Protein AF-A0A2T0RER6-F1 (afdb_monomer_lite)

Secondary structure (DSSP, 8-state):
----------------------PPPPPHHHHHHHHHHHHHHHHHHHHHS-TTTHHHHHHHHHHHHHHHHHHH-HHHHHHHHHHHHHHTTS-GGGS-HHHHHHHHHHHHHHHT-----

Structure (mmCIF, N/CA/C/O backbone):
data_AF-A0A2T0RER6-F1
#
_entry.id   AF-A0A2T0RER6-F1
#
loop_
_atom_site.group_PDB
_atom_site.id
_atom_site.type_symbol
_atom_site.label_atom_id
_atom_site.label_alt_id
_atom_site.label_comp_id
_atom_site.label_asym_id
_atom_site.label_entity_id
_atom_site.label_seq_id
_atom_site.pdbx_PDB_ins_code
_atom_site.Cartn_x
_atom_site.Cartn_y
_atom_site.Cartn_z
_atom_site.occupancy
_atom_site.B_iso_or_equiv
_atom_site.auth_seq_id
_atom_site.auth_comp_id
_atom_site.auth_asym_id
_atom_site.auth_atom_id
_atom_site.pdbx_PDB_model_num
ATOM 1 N N . MET A 1 1 ? -25.135 -49.812 68.909 1.00 37.19 1 MET A N 1
ATOM 2 C CA . MET A 1 1 ? -24.025 -50.072 67.968 1.00 37.19 1 MET A CA 1
ATOM 3 C C . MET A 1 1 ? -24.539 -49.898 66.544 1.00 37.19 1 MET A C 1
ATOM 5 O O . MET A 1 1 ? -25.448 -50.624 66.181 1.00 37.19 1 MET A O 1
ATOM 9 N N . ASN A 1 2 ? -23.947 -48.935 65.820 1.00 36.19 2 ASN A N 1
ATOM 10 C CA . ASN A 1 2 ? -23.795 -48.795 64.353 1.00 36.19 2 ASN A CA 1
ATOM 11 C C . ASN A 1 2 ? -25.088 -48.775 63.510 1.00 36.19 2 ASN A C 1
ATOM 13 O O . ASN A 1 2 ? -25.733 -49.798 63.351 1.00 36.19 2 ASN A O 1
ATOM 17 N N . LEU A 1 3 ? -25.583 -47.650 62.975 1.00 45.06 3 LEU A N 1
ATOM 18 C CA . LEU A 1 3 ? -24.972 -46.628 62.102 1.00 45.06 3 LEU A CA 1
ATOM 19 C C . LEU A 1 3 ? -24.337 -47.224 60.834 1.00 45.06 3 LEU A C 1
ATOM 21 O O . LEU A 1 3 ? -23.184 -47.642 60.870 1.00 45.06 3 LEU A O 1
ATOM 25 N N . LYS A 1 4 ? -25.087 -47.227 59.722 1.00 46.34 4 LYS A N 1
ATOM 26 C CA . LYS A 1 4 ? -24.545 -47.173 58.353 1.00 46.34 4 LYS A CA 1
ATOM 27 C C . LYS A 1 4 ? -25.594 -46.645 57.368 1.00 46.34 4 LYS A C 1
ATOM 29 O O . LYS A 1 4 ? -26.398 -47.362 56.789 1.00 46.34 4 LYS A O 1
ATOM 34 N N . THR A 1 5 ? -25.558 -45.327 57.286 1.00 53.53 5 THR A N 1
ATOM 35 C CA . THR A 1 5 ? -25.819 -44.438 56.157 1.00 53.53 5 THR A CA 1
ATOM 36 C C . THR A 1 5 ? -25.666 -45.088 54.778 1.00 53.53 5 THR A C 1
ATOM 38 O O . THR A 1 5 ? -24.630 -45.683 54.487 1.00 53.53 5 THR A O 1
ATOM 41 N N . LEU A 1 6 ? -26.633 -44.846 53.893 1.00 47.53 6 LEU A N 1
ATOM 42 C CA . LEU A 1 6 ? -26.396 -44.727 52.453 1.00 47.53 6 LEU A CA 1
ATOM 43 C C . LEU A 1 6 ? -27.444 -43.771 51.871 1.00 47.53 6 LEU A C 1
ATOM 45 O O . LEU A 1 6 ? -28.526 -44.158 51.445 1.00 47.53 6 LEU A O 1
ATOM 49 N N . ALA A 1 7 ? -27.117 -42.480 51.942 1.00 47.09 7 ALA A N 1
ATOM 50 C CA . ALA A 1 7 ? -27.790 -41.437 51.190 1.00 47.09 7 ALA A CA 1
ATOM 51 C C . ALA A 1 7 ? -27.301 -41.529 49.740 1.00 47.09 7 ALA A C 1
ATOM 53 O O . ALA A 1 7 ? -26.123 -41.306 49.461 1.00 47.09 7 ALA A O 1
ATOM 54 N N . MET A 1 8 ? -28.195 -41.894 48.826 1.00 44.06 8 MET A N 1
ATOM 55 C CA . MET A 1 8 ? -27.936 -41.858 47.392 1.00 44.06 8 MET A CA 1
ATOM 56 C C . MET A 1 8 ? -28.118 -40.409 46.932 1.00 44.06 8 MET A C 1
ATOM 58 O O . MET A 1 8 ? -29.227 -39.961 46.650 1.00 44.06 8 MET A O 1
ATOM 62 N N . ALA A 1 9 ? -27.027 -39.645 46.966 1.00 47.72 9 ALA A N 1
ATOM 63 C CA . ALA A 1 9 ? -26.986 -38.288 46.446 1.00 47.72 9 ALA A CA 1
ATOM 64 C C . ALA A 1 9 ? -27.146 -38.342 44.922 1.00 47.72 9 ALA A C 1
ATOM 66 O O . ALA A 1 9 ? -26.250 -38.781 44.202 1.00 47.72 9 ALA A O 1
ATOM 67 N N . VAL A 1 10 ? -28.312 -37.908 44.442 1.00 59.19 10 VAL A N 1
ATOM 68 C CA . VAL A 1 10 ? -28.537 -37.539 43.045 1.00 59.19 10 VAL A CA 1
ATOM 69 C C . VAL A 1 10 ? -27.576 -36.393 42.743 1.00 59.19 10 VAL A C 1
ATOM 71 O O . VAL A 1 10 ? -27.775 -35.262 43.183 1.00 59.19 10 VAL A O 1
ATOM 74 N N . GLY A 1 11 ? -26.477 -36.717 42.067 1.00 44.66 11 GLY A N 1
ATOM 75 C CA . GLY A 1 11 ? -25.513 -35.738 41.598 1.00 44.66 11 GLY A CA 1
ATOM 76 C C . GLY A 1 11 ? -26.167 -34.851 40.548 1.00 44.66 11 GLY A C 1
ATOM 77 O O . GLY A 1 11 ? -26.345 -35.270 39.407 1.00 44.66 11 GLY A O 1
ATOM 78 N N . CYS A 1 12 ? -26.510 -33.621 40.931 1.00 47.31 12 CYS A N 1
ATOM 79 C CA . CYS A 1 12 ? -26.648 -32.525 39.983 1.00 47.31 12 CYS A CA 1
ATOM 80 C C . CYS A 1 12 ? -25.307 -32.380 39.261 1.00 47.31 12 CYS A C 1
ATOM 82 O O . CYS A 1 12 ? -24.338 -31.871 39.826 1.00 47.31 12 CYS A O 1
ATOM 84 N N . VAL A 1 13 ? -25.248 -32.851 38.019 1.00 56.16 13 VAL A N 1
ATOM 85 C CA . VAL A 1 13 ? -24.182 -32.498 37.087 1.00 56.16 13 VAL A CA 1
ATOM 86 C C . VAL A 1 13 ? -24.303 -30.996 36.858 1.00 56.16 13 VAL A C 1
ATOM 88 O O . VAL A 1 13 ? -25.193 -30.528 36.152 1.00 56.16 13 VAL A O 1
ATOM 91 N N . ALA A 1 14 ? -23.441 -30.229 37.521 1.00 54.19 14 ALA A N 1
ATOM 92 C CA . ALA A 1 14 ? -23.252 -28.828 37.212 1.00 54.19 14 ALA A CA 1
ATOM 93 C C . ALA A 1 14 ? -22.712 -28.740 35.779 1.00 54.19 14 ALA A C 1
ATOM 95 O O . ALA A 1 14 ? -21.552 -29.058 35.522 1.00 54.19 14 ALA A O 1
ATOM 96 N N . LEU A 1 15 ? -23.562 -28.315 34.843 1.00 51.50 15 LEU A N 1
ATOM 97 C CA . LEU A 1 15 ? -23.165 -27.789 33.537 1.00 51.50 15 LEU A CA 1
ATOM 98 C C . LEU A 1 15 ? -22.448 -26.445 33.756 1.00 51.50 15 LEU A C 1
ATOM 100 O O . LEU A 1 15 ? -22.967 -25.378 33.451 1.00 51.50 15 LEU A O 1
ATOM 104 N N . ALA A 1 16 ? -21.266 -26.496 34.365 1.00 56.34 16 ALA A N 1
ATOM 105 C CA . ALA A 1 16 ? -20.328 -25.388 34.429 1.00 56.34 16 ALA A CA 1
ATOM 106 C C . ALA A 1 16 ? -19.293 -25.615 33.328 1.00 56.34 16 ALA A C 1
ATOM 108 O O . ALA A 1 16 ? -18.262 -26.245 33.539 1.00 56.34 16 ALA A O 1
ATOM 109 N N . GLY A 1 17 ? -19.597 -25.160 32.121 1.00 53.62 17 GLY A N 1
ATOM 110 C CA . GLY A 1 17 ? -18.655 -25.253 31.019 1.00 53.62 17 GLY A CA 1
ATOM 111 C C . GLY A 1 17 ? -19.294 -24.834 29.715 1.00 53.62 17 GLY A C 1
ATOM 112 O O . GLY A 1 17 ? -20.345 -25.352 29.364 1.00 53.62 17 GLY A O 1
ATOM 113 N N . LEU A 1 18 ? -18.603 -23.940 29.006 1.00 54.28 18 LEU A N 1
ATOM 114 C CA . LEU A 1 18 ? -18.966 -23.303 27.736 1.00 54.28 18 LEU A CA 1
ATOM 115 C C . LEU A 1 18 ? -19.761 -21.999 27.891 1.00 54.28 18 LEU A C 1
ATOM 117 O O . LEU A 1 18 ? -20.804 -21.798 27.277 1.00 54.28 18 LEU A O 1
ATOM 121 N N . ALA A 1 19 ? -19.193 -21.052 28.645 1.00 58.66 19 ALA A N 1
ATOM 122 C CA . ALA A 1 19 ? -19.293 -19.672 28.184 1.00 58.66 19 ALA A CA 1
ATOM 123 C C . ALA A 1 19 ? -18.586 -19.607 26.814 1.00 58.66 19 ALA A C 1
ATOM 125 O O . ALA A 1 19 ? -17.465 -20.120 26.710 1.00 58.66 19 ALA A O 1
ATOM 126 N N . PRO A 1 20 ? -19.204 -19.049 25.759 1.00 56.91 20 PRO A N 1
ATOM 127 C CA . PRO A 1 20 ? -18.487 -18.803 24.520 1.00 56.91 20 PRO A CA 1
ATOM 128 C C . PRO A 1 20 ? -17.319 -17.875 24.852 1.00 56.91 20 PRO A C 1
ATOM 130 O O . PRO A 1 20 ? -17.514 -16.834 25.481 1.00 56.91 20 PRO A O 1
ATOM 133 N N . ALA A 1 21 ? -16.105 -18.275 24.478 1.00 60.12 21 ALA A N 1
ATOM 134 C CA . ALA A 1 21 ? -14.972 -17.369 24.481 1.00 60.12 21 ALA A CA 1
ATOM 135 C C . ALA A 1 21 ? -15.344 -16.205 23.556 1.00 60.12 21 ALA A C 1
ATOM 137 O O . ALA A 1 21 ? -15.406 -16.369 22.338 1.00 60.12 21 ALA A O 1
ATOM 138 N N . LEU A 1 22 ? -15.691 -15.059 24.143 1.00 56.56 22 LEU A N 1
ATOM 139 C CA . LEU A 1 22 ? -15.794 -13.808 23.411 1.00 56.56 22 LEU A CA 1
ATOM 140 C C . LEU A 1 22 ? -14.415 -13.586 22.796 1.00 56.56 22 LEU A C 1
ATOM 142 O O . LEU A 1 22 ? -13.440 -13.452 23.531 1.00 56.56 22 LEU A O 1
ATOM 146 N N . ALA A 1 23 ? -14.329 -13.634 21.466 1.00 60.28 23 ALA A N 1
ATOM 147 C CA . ALA A 1 23 ? -13.122 -13.240 20.763 1.00 60.28 23 ALA A CA 1
ATOM 148 C C . ALA A 1 23 ? -12.748 -11.836 21.257 1.00 60.28 23 ALA A C 1
ATOM 150 O O . ALA A 1 23 ? -13.557 -10.912 21.141 1.00 60.28 23 ALA A O 1
ATOM 151 N N . GLU A 1 24 ? -11.575 -11.698 21.879 1.00 57.75 24 GLU A N 1
ATOM 152 C CA . GLU A 1 24 ? -11.053 -10.387 22.252 1.00 57.75 24 GLU A CA 1
ATOM 153 C C . GLU A 1 24 ? -11.014 -9.527 20.993 1.00 57.75 24 GLU A C 1
ATOM 155 O O . GLU A 1 24 ? -10.495 -9.946 19.953 1.00 57.75 24 GLU A O 1
ATOM 160 N N . ALA A 1 25 ? -11.616 -8.339 21.076 1.00 60.81 25 ALA A N 1
ATOM 161 C CA . ALA A 1 25 ? -11.501 -7.363 20.010 1.00 60.81 25 ALA A CA 1
ATOM 162 C C . ALA A 1 25 ? -10.004 -7.155 19.719 1.00 60.81 25 ALA A C 1
ATOM 164 O O . ALA A 1 25 ? -9.223 -7.038 20.669 1.00 60.81 25 ALA A O 1
ATOM 165 N N . PRO A 1 26 ? -9.584 -7.152 18.440 1.00 63.75 26 PRO A N 1
ATOM 166 C CA . PRO A 1 26 ? -8.182 -6.991 18.099 1.00 63.75 26 PRO A CA 1
ATOM 167 C C . PRO A 1 26 ? -7.634 -5.723 18.749 1.00 63.75 26 PRO A C 1
ATOM 169 O O . PRO A 1 26 ? -8.237 -4.654 18.651 1.00 63.75 26 PRO A O 1
ATOM 172 N N . ASP A 1 27 ? -6.479 -5.862 19.396 1.00 86.19 27 ASP A N 1
ATOM 173 C CA . ASP A 1 27 ? -5.734 -4.747 19.964 1.00 86.19 27 ASP A CA 1
ATOM 174 C C . ASP A 1 27 ? -5.548 -3.643 18.904 1.00 86.19 27 ASP A C 1
ATOM 176 O O . ASP A 1 27 ? -5.120 -3.911 17.773 1.00 86.19 27 ASP A O 1
ATOM 180 N N . ARG A 1 28 ? -5.913 -2.404 19.259 1.00 87.62 28 ARG A N 1
ATOM 181 C CA . ARG A 1 28 ? -5.873 -1.241 18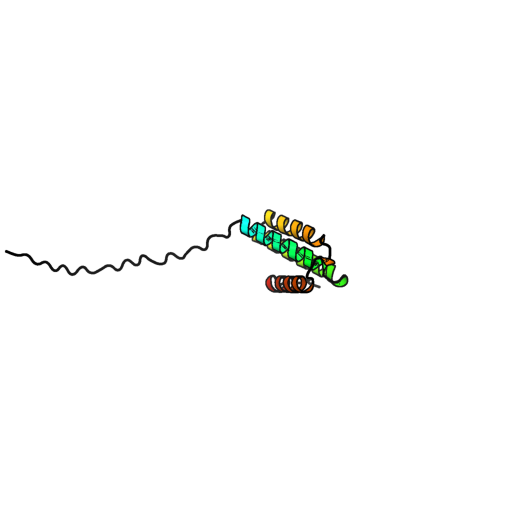.358 1.00 87.62 28 ARG A CA 1
ATOM 182 C C . ARG A 1 28 ? -4.466 -1.032 17.804 1.00 87.62 28 ARG A C 1
ATOM 184 O O . ARG A 1 28 ? -4.334 -0.715 16.625 1.00 87.62 28 ARG A O 1
ATOM 191 N N . GLU A 1 29 ? -3.434 -1.258 18.614 1.00 92.12 29 GLU A N 1
ATOM 192 C CA . GLU A 1 29 ? -2.038 -1.138 18.181 1.00 92.12 29 GLU A CA 1
ATOM 193 C C . GLU A 1 29 ? -1.693 -2.181 17.109 1.00 92.12 29 GLU A C 1
ATOM 195 O O . GLU A 1 29 ? -1.116 -1.857 16.069 1.00 92.12 29 GLU A O 1
ATOM 200 N N . GLN A 1 30 ? -2.123 -3.432 17.299 1.00 93.69 30 GLN A N 1
ATOM 201 C CA . GLN A 1 30 ? -1.941 -4.468 16.282 1.00 93.69 30 GLN A CA 1
ATOM 202 C C . GLN A 1 30 ? -2.691 -4.153 14.987 1.00 93.69 30 GLN A C 1
ATOM 204 O O . GLN A 1 30 ? -2.178 -4.435 13.904 1.00 93.69 30 GLN A O 1
ATOM 209 N N . MET A 1 31 ? -3.903 -3.598 15.074 1.00 93.94 31 MET A N 1
ATOM 210 C CA . MET A 1 31 ? -4.655 -3.181 13.890 1.00 93.94 31 MET A CA 1
ATOM 211 C C . MET A 1 31 ? -3.939 -2.055 13.145 1.00 93.94 31 MET A C 1
ATOM 213 O O . MET A 1 31 ? -3.754 -2.159 11.934 1.00 93.94 31 MET A O 1
ATOM 217 N N . GLU A 1 32 ? -3.478 -1.029 13.859 1.00 96.94 32 GLU A N 1
ATOM 218 C CA . GLU A 1 32 ? -2.707 0.064 13.270 1.00 96.94 32 GLU A CA 1
ATOM 219 C C . GLU A 1 32 ? -1.445 -0.454 12.575 1.00 96.94 32 GLU A C 1
ATOM 221 O O . GLU A 1 32 ? -1.178 -0.087 11.430 1.00 96.94 32 GLU A O 1
ATOM 226 N N . ASN A 1 33 ? -0.695 -1.352 13.222 1.00 97.62 33 ASN A N 1
ATOM 227 C CA . ASN A 1 33 ? 0.496 -1.938 12.618 1.00 97.62 33 ASN A CA 1
ATOM 228 C C . ASN A 1 33 ? 0.149 -2.734 11.351 1.00 97.62 33 ASN A C 1
ATOM 230 O O . ASN A 1 33 ? 0.801 -2.564 10.325 1.00 97.62 33 ASN A O 1
ATOM 234 N N . ARG A 1 34 ? -0.914 -3.549 11.372 1.00 96.06 34 ARG A N 1
ATOM 235 C CA . ARG A 1 34 ? -1.370 -4.278 10.175 1.00 96.06 34 ARG A CA 1
ATOM 236 C C . ARG A 1 34 ? -1.731 -3.331 9.030 1.00 96.06 34 ARG A C 1
ATO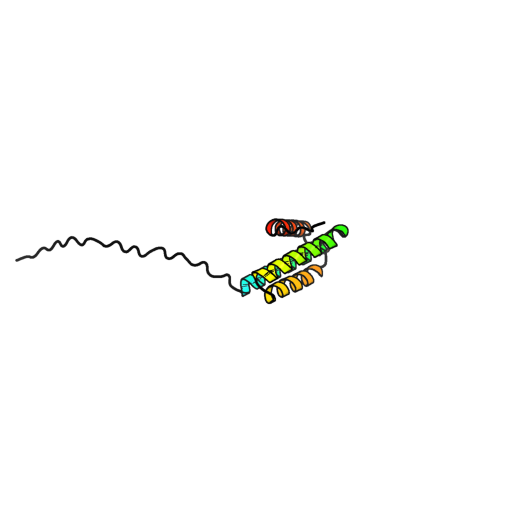M 238 O O . ARG A 1 34 ? -1.295 -3.559 7.903 1.00 96.06 34 ARG A O 1
ATOM 245 N N . ILE A 1 35 ? -2.462 -2.254 9.311 1.00 97.62 35 ILE A N 1
ATOM 246 C CA . ILE A 1 35 ? -2.840 -1.249 8.307 1.00 97.62 35 ILE A CA 1
ATOM 247 C C . ILE A 1 35 ? -1.608 -0.532 7.753 1.00 97.62 35 ILE A C 1
ATOM 249 O O . ILE A 1 35 ? -1.486 -0.363 6.541 1.00 97.62 35 ILE A O 1
ATOM 253 N N . ARG A 1 36 ? -0.658 -0.175 8.620 1.00 98.50 36 ARG A N 1
ATOM 254 C CA . ARG A 1 36 ? 0.615 0.432 8.227 1.00 98.50 36 ARG A CA 1
ATOM 255 C C . ARG A 1 36 ? 1.402 -0.473 7.283 1.00 98.50 36 ARG A C 1
ATOM 257 O O . ARG A 1 36 ? 1.782 -0.030 6.204 1.00 98.50 36 ARG A O 1
ATOM 264 N N . GLN A 1 37 ? 1.618 -1.736 7.655 1.00 98.12 37 GLN A N 1
ATOM 265 C CA . GLN A 1 37 ? 2.357 -2.682 6.810 1.00 98.12 37 GLN A CA 1
ATOM 266 C C . GLN A 1 37 ? 1.646 -2.923 5.474 1.00 98.12 37 GLN A C 1
ATOM 268 O O . GLN A 1 37 ? 2.294 -2.954 4.431 1.00 98.12 37 GLN A O 1
ATOM 273 N N . THR A 1 38 ? 0.314 -3.018 5.496 1.00 97.50 38 THR A N 1
ATOM 274 C CA . THR A 1 38 ? -0.502 -3.166 4.282 1.00 97.50 38 THR A CA 1
ATOM 275 C C . THR A 1 38 ? -0.339 -1.958 3.361 1.00 97.50 38 THR A C 1
ATOM 277 O O . THR A 1 38 ? -0.064 -2.124 2.176 1.00 97.50 38 THR A O 1
ATOM 280 N N . GLY A 1 39 ? -0.421 -0.738 3.902 1.00 98.38 39 GLY A N 1
ATOM 281 C CA . GLY A 1 39 ?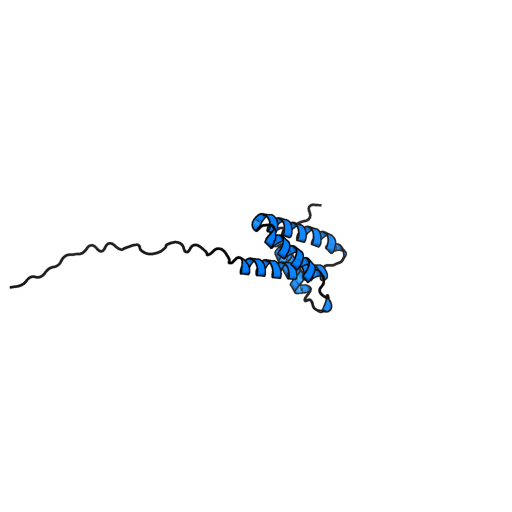 -0.209 0.483 3.129 1.00 98.38 39 GLY A CA 1
ATOM 282 C C . GLY A 1 39 ? 1.195 0.558 2.524 1.00 98.38 39 GLY A C 1
ATOM 283 O O . GLY A 1 39 ? 1.324 0.854 1.342 1.00 98.38 39 GLY A O 1
ATOM 284 N N . ILE A 1 40 ? 2.245 0.221 3.286 1.00 98.62 40 ILE A N 1
ATOM 285 C CA . ILE A 1 40 ? 3.624 0.172 2.760 1.00 98.62 40 ILE A CA 1
ATOM 286 C C . ILE A 1 40 ? 3.727 -0.824 1.599 1.00 98.62 40 ILE A C 1
ATOM 288 O O . ILE A 1 40 ? 4.284 -0.482 0.558 1.00 98.62 40 ILE A O 1
ATOM 292 N N . ALA A 1 41 ? 3.177 -2.031 1.753 1.00 98.06 41 ALA A N 1
ATOM 293 C CA . ALA A 1 41 ? 3.209 -3.055 0.712 1.00 98.06 41 ALA A CA 1
ATOM 294 C C . ALA A 1 41 ? 2.493 -2.603 -0.571 1.00 98.06 41 ALA A C 1
ATOM 296 O O . ALA A 1 41 ? 3.044 -2.753 -1.659 1.00 98.06 41 ALA A O 1
ATOM 297 N N . ILE A 1 42 ? 1.320 -1.976 -0.450 1.00 98.56 42 ILE A N 1
ATOM 298 C CA . ILE A 1 42 ? 0.579 -1.417 -1.593 1.00 98.56 42 ILE A CA 1
ATOM 299 C C . ILE A 1 42 ? 1.370 -0.284 -2.256 1.00 98.56 42 ILE A C 1
ATOM 301 O O . ILE A 1 42 ? 1.479 -0.241 -3.479 1.00 98.56 42 ILE A O 1
ATOM 305 N N . GLY A 1 43 ? 1.971 0.610 -1.467 1.00 98.50 43 GLY A N 1
ATOM 306 C CA . GLY A 1 43 ? 2.844 1.661 -1.987 1.00 98.50 43 GLY A CA 1
ATOM 307 C C . GLY A 1 43 ? 4.034 1.096 -2.767 1.00 98.50 43 GLY A C 1
ATOM 308 O O . GLY A 1 43 ? 4.334 1.575 -3.856 1.00 98.50 43 GLY A O 1
ATOM 309 N N . ASN A 1 44 ? 4.672 0.042 -2.254 1.00 98.56 44 ASN A N 1
ATOM 310 C CA . ASN A 1 44 ? 5.758 -0.646 -2.950 1.00 98.56 44 ASN A CA 1
ATOM 311 C C . ASN A 1 44 ? 5.263 -1.306 -4.252 1.00 98.56 44 ASN A C 1
ATOM 313 O O . ASN A 1 44 ? 5.912 -1.184 -5.288 1.00 98.56 44 ASN A O 1
ATOM 317 N N . ALA A 1 45 ? 4.097 -1.961 -4.229 1.00 98.44 45 ALA A N 1
ATOM 318 C CA . ALA A 1 45 ? 3.493 -2.565 -5.417 1.00 98.44 45 ALA A CA 1
ATOM 319 C C . ALA A 1 45 ? 3.172 -1.519 -6.501 1.00 98.44 45 ALA A C 1
ATOM 321 O O . ALA A 1 45 ? 3.394 -1.776 -7.683 1.00 98.44 45 ALA A O 1
ATOM 322 N N . PHE A 1 46 ? 2.751 -0.309 -6.117 1.00 98.38 46 PHE A N 1
ATOM 323 C CA . PHE A 1 46 ? 2.542 0.801 -7.053 1.00 98.38 46 PHE A CA 1
ATOM 324 C C . PHE A 1 46 ? 3.828 1.217 -7.790 1.00 98.38 46 PHE A C 1
ATOM 326 O O . PHE A 1 46 ? 3.781 1.599 -8.964 1.00 98.38 46 PHE A O 1
ATOM 333 N N . VAL A 1 47 ? 4.992 1.149 -7.130 1.00 97.75 47 VAL A N 1
ATOM 334 C CA . VAL A 1 47 ? 6.287 1.417 -7.786 1.00 97.75 47 VAL A CA 1
ATOM 335 C C . VAL A 1 47 ? 6.532 0.410 -8.910 1.00 97.75 47 VAL A C 1
ATOM 337 O O . VAL A 1 47 ? 6.979 0.811 -9.984 1.00 97.75 47 VAL A O 1
ATOM 340 N N . CYS A 1 48 ? 6.189 -0.856 -8.662 1.00 97.69 48 CYS A N 1
ATOM 341 C CA . CYS A 1 48 ? 6.360 -1.985 -9.574 1.00 97.69 48 CYS A CA 1
ATOM 342 C C . CYS A 1 48 ? 5.329 -2.058 -10.710 1.00 97.69 48 CYS A C 1
ATOM 344 O O . CYS A 1 48 ? 5.546 -2.807 -11.657 1.00 97.69 48 CYS A O 1
ATOM 346 N N . ALA A 1 49 ? 4.213 -1.331 -10.620 1.00 97.25 49 ALA A N 1
ATOM 347 C CA . ALA A 1 49 ? 3.180 -1.343 -11.651 1.00 97.25 49 ALA A CA 1
ATOM 348 C C . ALA A 1 49 ? 3.658 -0.684 -12.957 1.00 97.25 49 ALA A C 1
ATOM 350 O O . ALA A 1 49 ? 4.366 0.334 -12.936 1.00 97.25 49 ALA A O 1
ATOM 351 N N . GLU A 1 50 ? 3.203 -1.228 -14.087 1.00 96.38 50 GLU A N 1
ATOM 352 C CA . GLU A 1 50 ? 3.437 -0.655 -15.411 1.00 96.38 50 GLU A CA 1
ATOM 353 C C . GLU A 1 50 ? 2.815 0.738 -15.524 1.00 96.38 50 GLU A C 1
ATOM 355 O O . GLU A 1 50 ? 1.808 1.051 -14.888 1.00 96.38 50 GLU A O 1
ATOM 360 N N . ALA A 1 51 ? 3.420 1.604 -16.340 1.00 95.62 51 ALA A N 1
ATOM 361 C CA . ALA A 1 51 ? 3.017 3.008 -16.423 1.00 95.62 51 ALA A CA 1
ATOM 362 C C . ALA A 1 51 ? 1.541 3.196 -16.820 1.00 95.62 51 ALA A C 1
ATOM 364 O O . ALA A 1 51 ? 0.900 4.122 -16.327 1.00 95.62 51 ALA A O 1
ATOM 365 N N . GLU A 1 52 ? 1.018 2.319 -17.677 1.00 95.81 52 GLU A N 1
ATOM 366 C CA . GLU A 1 52 ? -0.375 2.326 -18.141 1.00 95.81 52 GLU A CA 1
ATOM 367 C C . GLU A 1 52 ? -1.386 1.892 -17.070 1.00 95.81 52 GLU A C 1
ATOM 369 O O . GLU A 1 52 ? -2.523 2.357 -17.087 1.00 95.81 52 GLU A O 1
ATOM 374 N N . ASP A 1 53 ? -0.958 1.104 -16.081 1.00 95.44 53 ASP A N 1
ATOM 375 C CA . ASP A 1 53 ? -1.825 0.598 -15.010 1.00 95.44 53 ASP A CA 1
ATOM 376 C C . ASP A 1 53 ? -1.858 1.514 -13.778 1.00 95.44 53 ASP A C 1
ATOM 378 O O . ASP A 1 53 ? -2.661 1.318 -12.863 1.00 95.44 53 ASP A O 1
ATOM 382 N N . LYS A 1 54 ? -0.994 2.537 -13.719 1.00 95.50 54 LYS A N 1
ATOM 383 C CA . LYS A 1 54 ? -0.837 3.380 -12.520 1.00 95.50 54 LYS A CA 1
ATOM 384 C C . LYS A 1 54 ? -2.081 4.180 -12.159 1.00 95.50 54 LYS A C 1
ATOM 386 O O . LYS A 1 54 ? -2.284 4.449 -10.976 1.00 95.50 54 LYS A O 1
ATOM 391 N N . ASP A 1 55 ? -2.895 4.570 -13.131 1.00 96.19 55 ASP A N 1
ATOM 392 C CA . ASP A 1 55 ? -4.131 5.305 -12.849 1.00 96.19 55 ASP A CA 1
ATOM 393 C C . ASP A 1 55 ? -5.193 4.376 -12.251 1.00 96.19 55 ASP A C 1
ATOM 395 O O . ASP A 1 55 ? -5.709 4.668 -11.173 1.00 96.19 55 ASP A O 1
ATOM 399 N N . VAL A 1 56 ? -5.392 3.195 -12.846 1.00 96.38 56 VAL A N 1
ATOM 400 C CA . VAL A 1 56 ? -6.269 2.144 -12.299 1.00 96.38 56 VAL A CA 1
ATOM 401 C C . VAL A 1 56 ? -5.830 1.745 -10.889 1.00 96.38 56 VAL A C 1
ATOM 403 O O . VAL A 1 56 ? -6.651 1.681 -9.976 1.00 96.38 56 VAL A O 1
ATOM 406 N N . PHE A 1 57 ?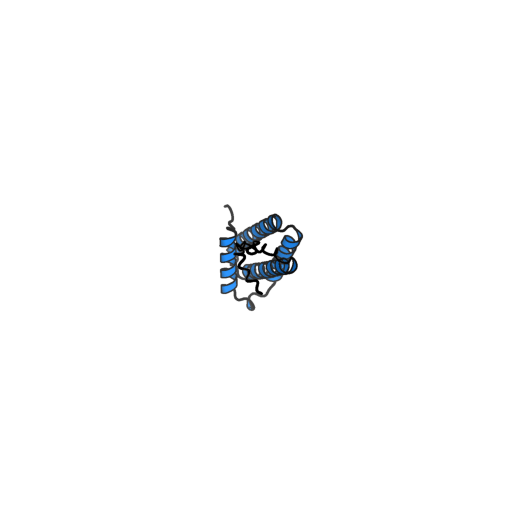 -4.524 1.560 -10.671 1.00 97.50 57 PHE A N 1
ATOM 407 C CA . PHE A 1 57 ? -3.977 1.239 -9.353 1.00 97.50 57 PHE A CA 1
ATOM 408 C C . PHE A 1 57 ? -4.341 2.311 -8.317 1.00 97.50 57 PHE A C 1
ATOM 410 O O . PHE A 1 57 ? -4.769 1.986 -7.210 1.00 97.50 57 PHE A O 1
ATOM 417 N N . ARG A 1 58 ? -4.164 3.600 -8.647 1.00 97.06 58 ARG A N 1
ATOM 418 C CA . ARG A 1 58 ? -4.477 4.708 -7.726 1.00 97.06 58 ARG A CA 1
ATOM 419 C C . ARG A 1 58 ? -5.953 4.736 -7.363 1.00 97.06 58 ARG A C 1
ATOM 421 O O . ARG A 1 58 ? -6.278 4.967 -6.198 1.00 97.06 58 ARG A O 1
ATOM 428 N N . GLU A 1 59 ? -6.827 4.514 -8.336 1.00 97.69 59 GLU A N 1
ATOM 429 C CA . GLU A 1 59 ? -8.270 4.479 -8.110 1.00 97.69 59 GLU A CA 1
ATOM 430 C C . GLU A 1 59 ? -8.650 3.328 -7.175 1.00 97.69 59 GLU A C 1
ATOM 432 O O . GLU A 1 59 ? -9.314 3.550 -6.165 1.00 97.69 59 GLU A O 1
ATOM 437 N N . GLU A 1 60 ? -8.142 2.124 -7.422 1.00 97.88 60 GLU A N 1
ATOM 438 C CA . GLU A 1 60 ? -8.381 0.955 -6.568 1.00 97.88 60 GLU A CA 1
ATOM 439 C C . GLU A 1 60 ? -7.796 1.132 -5.155 1.00 97.88 60 GLU A C 1
ATOM 441 O O . GLU A 1 60 ? -8.453 0.832 -4.157 1.00 97.88 60 GLU A O 1
ATOM 446 N N . ALA A 1 61 ? -6.588 1.687 -5.032 1.00 98.06 61 ALA A N 1
ATOM 447 C CA . ALA A 1 61 ? -5.985 1.994 -3.735 1.00 98.06 61 ALA A CA 1
ATOM 448 C C . ALA A 1 61 ? -6.773 3.068 -2.961 1.00 98.06 61 ALA A C 1
ATOM 450 O O . ALA A 1 61 ? -6.785 3.045 -1.726 1.00 98.06 61 ALA A O 1
ATOM 451 N N . THR A 1 62 ? -7.442 3.984 -3.671 1.00 98.25 62 THR A N 1
ATOM 452 C CA . THR A 1 62 ? -8.351 4.982 -3.086 1.00 98.25 62 THR A CA 1
ATOM 453 C C . THR A 1 62 ? -9.662 4.339 -2.638 1.00 98.25 62 THR A C 1
ATOM 455 O O . THR A 1 62 ? -10.118 4.612 -1.532 1.00 98.25 62 THR A O 1
ATOM 458 N N . GLN A 1 63 ? -10.220 3.405 -3.412 1.00 98.06 63 GLN A N 1
ATOM 459 C CA . GLN A 1 63 ? -11.386 2.626 -2.977 1.00 98.06 63 GLN A CA 1
ATOM 460 C C . GLN A 1 63 ? -11.095 1.864 -1.678 1.00 98.06 63 GLN A C 1
ATOM 462 O O . GLN A 1 63 ? -11.916 1.860 -0.763 1.00 98.06 63 GLN A O 1
ATOM 467 N N . LEU A 1 64 ? -9.904 1.269 -1.545 1.00 98.12 64 LEU A N 1
ATOM 468 C CA . LEU A 1 64 ? -9.508 0.615 -0.298 1.00 98.12 64 LEU A CA 1
ATOM 469 C C . LEU A 1 64 ? -9.372 1.607 0.869 1.00 98.12 64 LEU A C 1
ATOM 471 O O . LEU A 1 64 ? -9.773 1.282 1.986 1.00 98.12 64 LEU A O 1
ATOM 475 N N . PHE A 1 65 ? -8.863 2.822 0.631 1.00 98.50 65 PHE A N 1
ATOM 476 C CA . PHE A 1 65 ? -8.886 3.886 1.641 1.00 98.50 65 PHE A CA 1
ATOM 477 C C . PHE A 1 65 ? -10.316 4.182 2.106 1.00 98.50 65 PHE A C 1
ATOM 479 O O . PHE A 1 65 ? -10.551 4.263 3.311 1.00 98.50 65 PHE A O 1
ATOM 486 N N . ASP A 1 66 ? -11.268 4.298 1.178 1.00 98.25 66 ASP A N 1
ATOM 487 C CA . ASP A 1 66 ? -12.664 4.586 1.506 1.00 98.25 66 ASP A CA 1
ATOM 488 C C . ASP A 1 66 ? -13.307 3.457 2.322 1.00 98.25 66 ASP A C 1
ATOM 490 O O . ASP A 1 66 ? -14.056 3.734 3.261 1.00 98.25 66 ASP A O 1
ATOM 494 N N . LEU A 1 67 ? -12.982 2.195 2.023 1.00 97.69 67 LEU A N 1
ATOM 495 C CA . LEU A 1 67 ? -13.424 1.041 2.813 1.00 97.69 67 LEU A CA 1
ATOM 496 C C . LEU A 1 67 ? -12.843 1.075 4.234 1.00 97.69 67 LEU A C 1
ATOM 498 O O . LEU A 1 67 ? -13.579 0.938 5.209 1.00 97.69 67 LEU A O 1
ATOM 502 N N . ILE A 1 68 ? -11.540 1.343 4.377 1.00 97.31 68 ILE A N 1
ATOM 503 C CA . ILE A 1 68 ? -10.889 1.486 5.691 1.00 97.31 68 ILE A CA 1
ATOM 504 C C . ILE A 1 68 ? -11.519 2.644 6.478 1.00 97.31 68 ILE A C 1
ATOM 506 O O . ILE A 1 68 ? -11.799 2.512 7.670 1.00 97.31 68 ILE A O 1
ATOM 510 N N . LEU A 1 69 ? -11.775 3.775 5.819 1.00 98.00 69 LEU A N 1
ATOM 511 C CA . LEU A 1 69 ? -12.413 4.936 6.431 1.00 98.00 69 LEU A CA 1
ATOM 512 C C . LEU A 1 69 ? -13.807 4.598 6.974 1.00 98.00 69 LEU A C 1
ATOM 514 O O . LEU A 1 69 ? -14.144 5.031 8.077 1.00 98.00 69 LEU A O 1
ATOM 518 N N . GLN A 1 70 ? -14.594 3.826 6.224 1.00 97.44 70 GLN A N 1
ATOM 519 C CA . GLN A 1 70 ? -15.941 3.408 6.616 1.00 97.44 70 GLN A CA 1
ATOM 520 C C . GLN A 1 70 ? -15.931 2.392 7.765 1.00 97.44 70 GLN A C 1
ATOM 522 O O . GLN A 1 70 ? -16.738 2.517 8.687 1.00 97.44 70 GLN A O 1
ATOM 527 N N . ASP A 1 71 ? -15.009 1.429 7.739 1.00 95.38 71 ASP A N 1
ATOM 528 C CA . ASP A 1 71 ? -15.003 0.311 8.687 1.00 95.38 71 ASP A CA 1
ATOM 529 C C . ASP A 1 71 ? -14.334 0.655 10.022 1.00 95.38 71 ASP A C 1
ATOM 531 O O . ASP A 1 71 ? -14.805 0.249 11.087 1.00 95.38 71 ASP A O 1
ATOM 535 N N . VAL A 1 72 ? -13.211 1.379 9.978 1.00 94.88 72 VAL A N 1
ATOM 536 C CA . VAL A 1 72 ? -12.344 1.584 11.152 1.00 94.88 72 VAL A CA 1
ATOM 537 C C . VAL A 1 72 ? -12.038 3.053 11.455 1.00 94.88 72 VAL A C 1
ATOM 539 O O . VAL A 1 72 ? -11.377 3.358 12.452 1.00 94.88 72 VAL A O 1
ATOM 542 N N . GLY A 1 73 ? -12.564 3.975 10.647 1.00 96.44 73 GLY A N 1
ATOM 543 C CA . GLY A 1 73 ? -12.515 5.412 10.893 1.00 96.44 73 GLY A CA 1
ATOM 544 C C . GLY A 1 73 ? -11.266 6.123 10.363 1.00 96.44 73 GLY A C 1
ATOM 545 O O . GLY A 1 73 ? -10.312 5.530 9.855 1.00 96.44 73 GLY A O 1
ATOM 546 N N . SER A 1 74 ? -11.281 7.452 10.495 1.00 98.00 74 SER A N 1
ATOM 547 C CA . SER A 1 74 ? -10.333 8.355 9.829 1.00 98.00 74 SER A CA 1
ATOM 548 C C . SER A 1 74 ? -8.887 8.228 10.293 1.00 98.00 74 SER A C 1
ATOM 550 O O . SER A 1 74 ? -7.985 8.412 9.481 1.00 98.00 74 SER A O 1
ATOM 552 N N . ASP A 1 75 ? -8.647 7.912 11.568 1.00 97.88 75 ASP A N 1
ATOM 553 C CA . ASP A 1 75 ? -7.285 7.779 12.104 1.00 97.88 75 ASP A CA 1
ATOM 554 C C . ASP A 1 75 ? -6.512 6.689 11.353 1.00 97.88 75 ASP A C 1
ATOM 556 O O . ASP A 1 75 ? -5.392 6.897 10.887 1.00 97.88 75 ASP A O 1
ATOM 560 N N . LEU A 1 76 ? -7.137 5.521 11.206 1.00 97.94 76 LEU A N 1
ATOM 561 C CA . LEU A 1 76 ? -6.521 4.363 10.575 1.00 97.94 76 LEU A CA 1
ATOM 562 C C . LEU A 1 76 ? -6.499 4.491 9.049 1.00 97.94 76 LEU A C 1
ATOM 564 O O . LEU A 1 76 ? -5.513 4.102 8.425 1.00 97.94 76 LEU A O 1
ATOM 568 N N . ALA A 1 77 ? -7.510 5.126 8.452 1.00 98.50 77 ALA A N 1
ATOM 569 C CA . ALA A 1 77 ? -7.476 5.490 7.037 1.00 98.50 77 ALA A CA 1
ATOM 570 C C . ALA A 1 77 ? -6.312 6.449 6.721 1.00 98.50 77 ALA A C 1
ATOM 572 O O . ALA A 1 77 ? -5.616 6.288 5.717 1.00 98.50 77 ALA A O 1
ATOM 573 N N . PHE A 1 78 ? -6.025 7.409 7.606 1.00 98.50 78 PHE A N 1
ATOM 574 C CA . PHE A 1 78 ? -4.864 8.286 7.456 1.00 98.50 78 PHE A CA 1
ATOM 575 C C . PHE A 1 78 ? -3.540 7.519 7.584 1.00 98.50 78 PHE A C 1
ATOM 577 O O . PHE A 1 78 ? -2.630 7.736 6.781 1.00 98.50 78 PHE A O 1
ATOM 584 N N . VAL A 1 79 ? -3.431 6.587 8.542 1.00 98.62 79 VAL A N 1
ATOM 585 C CA . VAL A 1 79 ? -2.255 5.704 8.665 1.00 98.62 79 VAL A CA 1
ATOM 586 C C . VAL A 1 79 ? -2.034 4.911 7.379 1.00 98.62 79 VAL A C 1
ATOM 588 O O . VAL A 1 79 ? -0.898 4.848 6.905 1.00 98.62 79 VAL A O 1
ATOM 591 N N . TYR A 1 80 ? -3.094 4.355 6.790 1.00 98.75 80 TYR A N 1
ATOM 592 C CA . TYR A 1 80 ? -3.035 3.688 5.490 1.00 98.75 80 TYR A CA 1
ATOM 593 C C . TYR A 1 80 ? -2.484 4.621 4.406 1.00 98.75 80 TYR A C 1
ATOM 595 O O . TYR A 1 80 ? -1.454 4.313 3.808 1.00 98.75 80 TYR A O 1
ATOM 603 N N . ALA A 1 81 ? -3.107 5.786 4.197 1.00 98.69 81 ALA A N 1
ATOM 604 C CA . ALA A 1 81 ? -2.739 6.704 3.118 1.00 98.69 81 ALA A CA 1
ATOM 605 C C . ALA A 1 81 ? -1.285 7.192 3.236 1.00 98.69 81 ALA A C 1
ATOM 607 O O . ALA A 1 81 ? -0.535 7.186 2.258 1.00 98.69 81 ALA A O 1
ATOM 608 N N . ALA A 1 82 ? -0.852 7.555 4.448 1.00 98.75 82 ALA A N 1
ATOM 609 C CA . ALA A 1 82 ? 0.529 7.956 4.706 1.00 98.75 82 ALA A CA 1
ATOM 610 C C . ALA A 1 82 ? 1.523 6.814 4.429 1.00 98.75 82 ALA A C 1
ATOM 612 O O . ALA A 1 82 ? 2.608 7.042 3.891 1.00 98.75 82 ALA A O 1
ATOM 613 N N . SER A 1 83 ? 1.144 5.581 4.769 1.00 98.81 83 SER A N 1
ATOM 614 C CA . SER A 1 83 ? 1.966 4.388 4.554 1.00 98.81 83 SER A CA 1
ATOM 615 C C . SER A 1 83 ? 2.082 4.020 3.072 1.00 98.81 83 SER A C 1
ATOM 617 O O . SER A 1 83 ? 3.180 3.694 2.623 1.00 98.81 83 SER A O 1
ATOM 619 N N . VAL A 1 84 ? 0.997 4.153 2.298 1.00 98.75 84 VAL A N 1
ATOM 620 C CA . VAL A 1 84 ? 1.020 4.028 0.828 1.00 98.75 84 VAL A CA 1
ATOM 621 C C . VAL A 1 84 ? 1.969 5.056 0.221 1.00 98.75 84 VAL A C 1
ATOM 623 O O . VAL A 1 84 ? 2.841 4.698 -0.570 1.00 98.75 84 VAL A O 1
ATOM 626 N N . GLY A 1 85 ? 1.871 6.318 0.650 1.00 98.06 85 GLY A N 1
ATOM 627 C CA . GLY A 1 85 ? 2.795 7.369 0.225 1.00 98.06 85 GLY A CA 1
ATOM 628 C C . GLY A 1 85 ? 4.258 7.017 0.515 1.00 98.06 85 GLY A C 1
ATOM 629 O O . GLY A 1 85 ? 5.099 7.120 -0.376 1.00 98.06 85 GLY A O 1
ATOM 630 N N . TYR A 1 86 ? 4.559 6.528 1.722 1.00 98.44 86 TYR A N 1
ATOM 631 C CA . TYR A 1 86 ? 5.909 6.093 2.095 1.00 98.44 86 TYR A CA 1
ATOM 632 C C . TYR A 1 86 ? 6.430 4.937 1.225 1.00 98.44 86 TYR A C 1
ATOM 634 O O . TYR A 1 86 ? 7.565 4.998 0.747 1.00 98.44 86 TYR A O 1
ATOM 642 N N . GLY A 1 87 ? 5.617 3.899 1.003 1.00 97.88 87 GLY A N 1
ATOM 643 C CA . GLY A 1 87 ? 5.994 2.756 0.164 1.00 97.88 87 GLY A CA 1
ATOM 644 C C . GLY A 1 87 ? 6.241 3.159 -1.292 1.00 97.88 87 GLY A C 1
ATOM 645 O O . GLY A 1 87 ? 7.213 2.738 -1.911 1.00 97.88 87 GLY A O 1
ATOM 646 N N . SER A 1 88 ? 5.436 4.088 -1.815 1.00 97.50 88 SER A N 1
ATOM 647 C CA . SER A 1 88 ? 5.582 4.582 -3.192 1.00 97.50 88 SER A CA 1
ATOM 648 C C . SER A 1 88 ? 6.874 5.369 -3.455 1.00 97.50 88 SER A C 1
ATOM 650 O O . SER A 1 88 ? 7.213 5.638 -4.606 1.00 97.50 88 SER A O 1
ATOM 652 N N . GLY A 1 89 ? 7.601 5.744 -2.396 1.00 95.88 89 GLY A N 1
ATOM 653 C CA . GLY A 1 89 ? 8.890 6.428 -2.479 1.00 95.88 89 GLY A CA 1
ATOM 654 C C . GLY A 1 89 ? 10.106 5.497 -2.485 1.00 95.88 89 GLY A C 1
ATOM 655 O O . GLY A 1 89 ? 11.232 5.995 -2.533 1.00 95.88 89 GLY A O 1
ATOM 656 N N . GLN A 1 90 ? 9.919 4.176 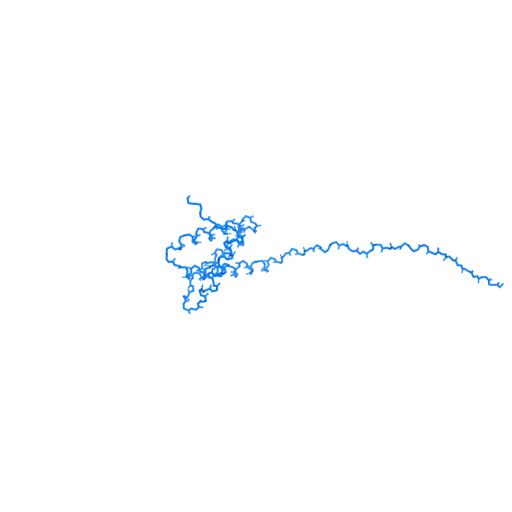-2.394 1.00 94.94 90 GLN A N 1
ATOM 657 C CA . GLN A 1 90 ? 11.036 3.230 -2.352 1.00 94.94 90 GLN A CA 1
ATOM 658 C C . GLN A 1 90 ? 11.679 3.036 -3.739 1.00 94.94 90 GLN A C 1
ATOM 660 O O . GLN A 1 90 ? 10.969 2.985 -4.744 1.00 94.94 90 GLN A O 1
ATOM 665 N N . PRO A 1 91 ? 13.018 2.891 -3.828 1.00 94.75 91 PRO A N 1
ATOM 666 C CA . PRO A 1 91 ? 13.683 2.537 -5.079 1.00 94.75 91 PRO A CA 1
ATOM 667 C C . PRO A 1 91 ? 13.269 1.140 -5.549 1.00 94.75 91 PRO A C 1
ATOM 669 O O . PRO A 1 91 ? 13.355 0.185 -4.777 1.00 94.75 91 PRO A O 1
ATOM 672 N N . VAL A 1 92 ? 12.893 1.016 -6.825 1.00 93.12 92 VAL A N 1
ATOM 673 C CA . VAL A 1 92 ? 12.418 -0.252 -7.408 1.00 93.12 92 VAL A CA 1
ATOM 674 C C . VAL A 1 92 ? 13.448 -1.383 -7.312 1.00 93.12 92 VAL A C 1
ATOM 676 O O . VAL A 1 92 ? 13.073 -2.523 -7.067 1.00 93.12 92 VAL A O 1
ATOM 679 N N . ASP A 1 93 ? 14.745 -1.069 -7.397 1.00 94.50 93 ASP A N 1
ATOM 680 C CA . ASP A 1 93 ? 15.839 -2.054 -7.353 1.00 94.50 93 ASP A CA 1
ATOM 681 C C . ASP A 1 93 ? 15.919 -2.836 -6.027 1.00 94.50 93 ASP A C 1
ATOM 683 O O . ASP A 1 93 ? 16.572 -3.875 -5.954 1.00 94.50 93 ASP A O 1
ATOM 687 N N . ASN A 1 94 ? 15.256 -2.347 -4.973 1.00 92.94 94 ASN A N 1
ATOM 688 C CA . ASN A 1 94 ? 15.212 -2.985 -3.656 1.00 92.94 94 ASN A CA 1
ATOM 689 C C . ASN A 1 94 ? 13.913 -3.773 -3.410 1.00 92.94 94 ASN A C 1
ATOM 691 O O . ASN A 1 94 ? 13.680 -4.218 -2.284 1.00 92.94 94 ASN A O 1
ATOM 695 N N . LEU A 1 95 ? 13.045 -3.903 -4.417 1.00 96.62 95 LEU A N 1
ATOM 696 C CA . LEU A 1 95 ? 11.716 -4.494 -4.287 1.00 96.62 95 LEU A CA 1
ATOM 697 C C . LEU A 1 95 ? 11.626 -5.840 -5.014 1.00 96.62 95 LEU A C 1
ATOM 699 O O . LEU A 1 95 ? 12.088 -5.992 -6.142 1.00 96.62 95 LEU A O 1
ATOM 703 N N . ASP A 1 96 ? 10.953 -6.808 -4.392 1.00 97.25 96 ASP A N 1
ATOM 704 C CA . ASP A 1 96 ? 10.498 -8.014 -5.086 1.00 97.25 96 ASP A CA 1
ATOM 705 C C . ASP A 1 96 ? 9.165 -7.719 -5.781 1.00 97.25 96 ASP A C 1
ATOM 707 O O . ASP A 1 96 ? 8.082 -7.945 -5.237 1.00 97.25 96 ASP A O 1
ATOM 711 N N . CYS A 1 97 ? 9.246 -7.154 -6.985 1.00 96.88 97 CYS A N 1
ATOM 712 C CA . CYS A 1 97 ? 8.059 -6.734 -7.724 1.00 96.88 97 CYS A CA 1
ATOM 713 C C . CYS A 1 97 ? 7.111 -7.884 -8.072 1.00 96.88 97 CYS A C 1
ATOM 715 O O . CYS A 1 97 ? 5.909 -7.655 -8.171 1.00 96.88 97 CYS A O 1
ATOM 717 N N . THR A 1 98 ? 7.613 -9.115 -8.207 1.00 97.62 98 THR A N 1
ATOM 718 C CA . THR A 1 98 ? 6.745 -10.264 -8.496 1.00 97.62 98 THR A CA 1
ATOM 719 C C . THR A 1 98 ? 5.848 -10.548 -7.296 1.00 97.62 98 THR A C 1
ATOM 721 O O . THR A 1 98 ? 4.626 -10.576 -7.434 1.00 97.62 98 THR A O 1
ATOM 724 N N . ALA A 1 99 ? 6.444 -10.669 -6.106 1.00 97.12 99 ALA A N 1
ATOM 725 C CA . ALA A 1 99 ? 5.698 -10.928 -4.878 1.00 97.12 99 ALA A CA 1
ATOM 726 C C . ALA A 1 99 ? 4.742 -9.778 -4.519 1.00 97.12 99 ALA A C 1
ATOM 728 O O . ALA A 1 99 ? 3.620 -10.008 -4.071 1.00 97.12 99 ALA A O 1
ATOM 729 N N . LEU A 1 100 ? 5.163 -8.529 -4.736 1.00 97.81 100 LEU A N 1
ATOM 730 C CA . LEU A 1 100 ? 4.349 -7.351 -4.428 1.00 97.81 100 LEU A CA 1
ATOM 731 C C . LEU A 1 100 ? 3.125 -7.224 -5.341 1.00 97.81 100 LEU A C 1
ATOM 733 O O . LEU A 1 100 ? 2.042 -6.886 -4.863 1.00 97.81 100 LEU A O 1
ATOM 737 N N . LEU A 1 101 ? 3.273 -7.504 -6.639 1.00 98.00 101 LEU A N 1
ATOM 738 C CA . LEU A 1 101 ? 2.147 -7.488 -7.574 1.00 98.00 101 LEU A CA 1
ATOM 739 C C . LEU A 1 101 ? 1.186 -8.659 -7.325 1.00 98.00 101 LEU A C 1
ATOM 741 O O . LEU A 1 101 ? -0.026 -8.468 -7.409 1.00 98.00 101 LEU A O 1
ATOM 745 N N . GLU A 1 102 ? 1.694 -9.836 -6.946 1.00 97.94 102 GLU A N 1
ATOM 746 C CA . GLU A 1 102 ? 0.855 -10.965 -6.514 1.00 97.94 102 GLU A CA 1
ATOM 747 C C . GLU A 1 102 ? 0.054 -10.614 -5.252 1.00 97.94 102 GLU A C 1
ATOM 749 O O . GLU A 1 102 ? -1.159 -10.826 -5.198 1.00 97.94 102 GLU A O 1
ATOM 754 N N . GLN A 1 103 ? 0.703 -9.999 -4.260 1.00 96.62 103 GLN A N 1
ATOM 755 C CA . GLN A 1 103 ? 0.030 -9.529 -3.052 1.00 96.62 103 GLN A CA 1
ATOM 756 C C . GLN A 1 103 ? -1.048 -8.486 -3.372 1.00 96.62 103 GLN A C 1
ATOM 758 O O . GLN A 1 103 ? -2.154 -8.559 -2.834 1.00 96.62 103 GLN A O 1
ATOM 763 N N . TRP A 1 104 ? -0.746 -7.521 -4.246 1.00 97.56 104 TRP A N 1
ATOM 764 C CA . TRP A 1 104 ? -1.717 -6.518 -4.678 1.00 97.56 104 TRP A CA 1
ATOM 765 C C . TRP A 1 104 ? -2.929 -7.159 -5.357 1.00 97.56 104 TRP A C 1
ATOM 767 O O . TRP A 1 104 ? -4.063 -6.817 -5.028 1.00 97.56 104 TRP A O 1
ATOM 777 N N . GLN A 1 105 ? -2.708 -8.137 -6.236 1.00 97.19 105 GLN A N 1
ATOM 778 C CA . GLN A 1 105 ? -3.794 -8.863 -6.885 1.00 97.19 105 GLN A CA 1
ATOM 779 C C . GLN A 1 105 ? -4.698 -9.576 -5.869 1.00 97.19 105 GLN A C 1
ATOM 781 O O . GLN A 1 105 ? -5.919 -9.481 -5.981 1.00 97.19 105 GLN A O 1
ATOM 786 N N . GLY A 1 106 ? -4.124 -10.206 -4.839 1.00 97.44 106 GLY A N 1
ATOM 787 C CA . GLY A 1 106 ? -4.905 -10.802 -3.750 1.00 97.44 106 GLY A CA 1
ATOM 788 C C . GLY A 1 106 ? -5.780 -9.778 -3.019 1.00 97.44 106 GLY A C 1
ATOM 789 O O . GLY A 1 106 ? -6.967 -10.011 -2.807 1.00 97.44 106 GLY A O 1
ATOM 790 N N . ILE A 1 107 ? -5.235 -8.594 -2.719 1.00 96.31 107 ILE A N 1
ATOM 791 C CA . ILE A 1 107 ? -5.989 -7.499 -2.085 1.00 96.31 107 ILE A CA 1
ATOM 792 C C . ILE A 1 107 ? -7.148 -7.037 -2.980 1.00 96.31 107 ILE A C 1
ATOM 794 O O . ILE A 1 107 ? -8.267 -6.855 -2.495 1.00 96.31 107 ILE A O 1
ATOM 798 N N . ARG A 1 108 ? -6.915 -6.873 -4.288 1.00 96.62 108 ARG A N 1
ATOM 799 C CA . ARG A 1 108 ? -7.976 -6.502 -5.239 1.00 96.62 108 ARG A CA 1
ATOM 800 C C . ARG A 1 108 ? -9.108 -7.518 -5.251 1.00 96.62 108 ARG A C 1
ATOM 802 O O . ARG A 1 108 ? -10.272 -7.129 -5.307 1.00 96.62 108 ARG A O 1
ATOM 809 N N . GLU A 1 109 ? -8.784 -8.804 -5.194 1.00 97.00 109 GLU A N 1
ATOM 810 C CA . GLU A 1 109 ? -9.773 -9.881 -5.184 1.00 97.00 109 GLU A CA 1
ATOM 811 C C . GLU A 1 109 ? -10.571 -9.918 -3.875 1.00 97.00 109 GLU A C 1
ATOM 813 O O . GLU A 1 109 ? -11.807 -9.942 -3.920 1.00 97.00 109 GLU A O 1
ATOM 818 N N . ASP A 1 110 ? -9.890 -9.835 -2.731 1.00 95.62 110 ASP A N 1
ATOM 819 C CA . ASP A 1 110 ? -10.502 -9.880 -1.398 1.00 95.62 110 ASP A CA 1
ATOM 820 C C . ASP A 1 110 ? -11.478 -8.719 -1.175 1.00 95.62 110 ASP A C 1
ATOM 822 O O . ASP A 1 110 ? -12.607 -8.917 -0.715 1.00 95.62 110 ASP A O 1
ATOM 826 N N . TYR A 1 111 ? -11.073 -7.507 -1.562 1.00 94.88 111 TYR A N 1
ATOM 827 C CA . TYR A 1 111 ? -11.883 -6.296 -1.417 1.00 94.88 111 TYR A CA 1
ATOM 828 C C . TYR A 1 111 ? -12.739 -5.984 -2.646 1.00 94.88 111 TYR A C 1
ATOM 830 O O . TYR A 1 111 ? -13.506 -5.022 -2.637 1.00 94.88 111 TYR A O 1
ATOM 838 N N . ARG A 1 112 ? -12.654 -6.819 -3.690 1.00 95.44 112 ARG A N 1
ATOM 839 C CA . ARG A 1 112 ? -13.374 -6.666 -4.964 1.00 95.44 112 ARG A CA 1
ATOM 840 C C . ARG A 1 112 ? -13.176 -5.284 -5.591 1.00 95.44 112 ARG A C 1
ATOM 842 O O . ARG A 1 112 ? -14.120 -4.740 -6.164 1.00 95.44 112 ARG A O 1
ATOM 849 N N . LEU A 1 113 ? -11.961 -4.750 -5.492 1.00 94.06 113 LEU A N 1
ATOM 850 C CA . LEU A 1 113 ? -11.587 -3.451 -6.049 1.00 94.06 113 LEU A CA 1
ATOM 851 C C . LEU A 1 113 ? -11.724 -3.508 -7.571 1.00 94.06 113 LEU A C 1
ATOM 853 O O . LEU A 1 113 ? -11.194 -4.424 -8.206 1.00 94.06 113 LEU A O 1
ATOM 857 N N . ARG A 1 114 ? -12.486 -2.577 -8.149 1.00 87.56 114 ARG A N 1
ATOM 858 C CA . ARG A 1 114 ? -12.695 -2.480 -9.599 1.00 87.56 114 ARG A CA 1
ATOM 859 C C . ARG A 1 114 ? -12.957 -1.039 -9.986 1.00 87.56 114 ARG A C 1
ATOM 861 O O . ARG A 1 114 ? -13.744 -0.354 -9.336 1.00 87.56 114 ARG A O 1
ATOM 868 N N . VAL A 1 115 ? -12.365 -0.608 -11.088 1.00 80.56 115 VAL A N 1
ATOM 869 C CA . VAL A 1 115 ? -12.747 0.644 -11.739 1.00 80.56 115 VAL A CA 1
ATOM 870 C C . VAL A 1 115 ? -14.005 0.386 -12.567 1.00 80.56 115 VAL A C 1
ATOM 872 O O . VAL A 1 115 ? -14.001 -0.456 -13.468 1.00 80.56 115 VAL A O 1
ATOM 875 N N . GLU A 1 116 ? -15.103 1.061 -12.232 1.00 69.50 116 GLU A N 1
ATOM 876 C CA . GLU A 1 116 ? -16.290 1.090 -13.088 1.00 69.50 116 GLU A CA 1
ATOM 877 C C . GLU A 1 116 ? -15.978 1.988 -14.293 1.00 69.50 116 GLU A C 1
ATOM 879 O O . GLU A 1 116 ? -15.796 3.194 -14.134 1.00 69.50 116 GLU A O 1
ATOM 884 N N . MET A 1 117 ? -15.850 1.381 -15.479 1.00 49.06 117 MET A N 1
ATOM 885 C CA . MET A 1 117 ? -15.626 2.087 -16.750 1.00 49.06 117 MET A CA 1
ATOM 886 C C . MET A 1 117 ? -16.931 2.591 -17.365 1.00 49.06 117 MET A C 1
ATOM 888 O O . MET A 1 117 ? -17.908 1.804 -17.382 1.00 49.06 117 MET A O 1
#

pLDDT: mean 86.04, std 19.24, range [36.19, 98.81]

Foldseek 3Di:
DDDDDDDPDPDPPPPPDDPDPPPPDPDPVVLLVVLLVVLLLLLLLLLLDDPVCNVLSVQ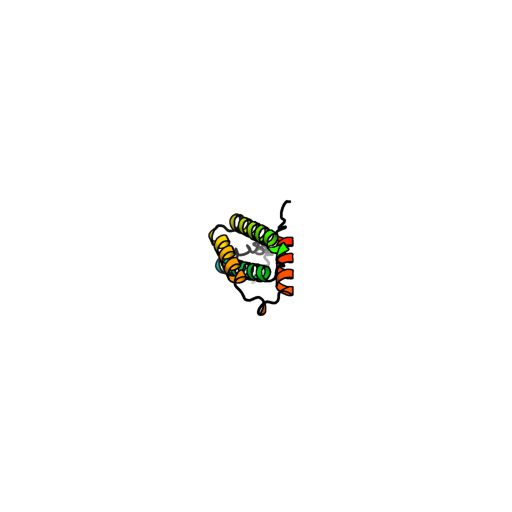LLVVVLVVCCVPPRDVSSVSSPVSSVVNVPDDNVPDPNVVSPVVVVVVCVVSVRDDDD

Organism: NCBI:txid1280846

Sequence (117 aa):
MNLKTLAMAVGCVALAGLAPALAEAPDREQMENRIRQTGIAIGNAFVCAEAEDKDVFREEATQLFDLILQDVGSDLAFVYAASVGYGSGQPVDNLDCTALLEQWQGIREDYRLRVEM

Radius of gyration: 26.63 Å; chains: 1; bounding box: 44×58×86 Å